Protein AF-A0A5E6MGI6-F1 (afdb_monomer_lite)

Sequence (84 aa):
MTKILVIDIGGRNVKLLATGQKEPRKIPSGPSFTPQDLVDRLPEAVAGWSFEAISIGYPGPVAGGRPAAEPRNLGSGWLGFDFA

Organism: NCBI:txid1041768

Radius of gyration: 12.56 Å; chains: 1; boun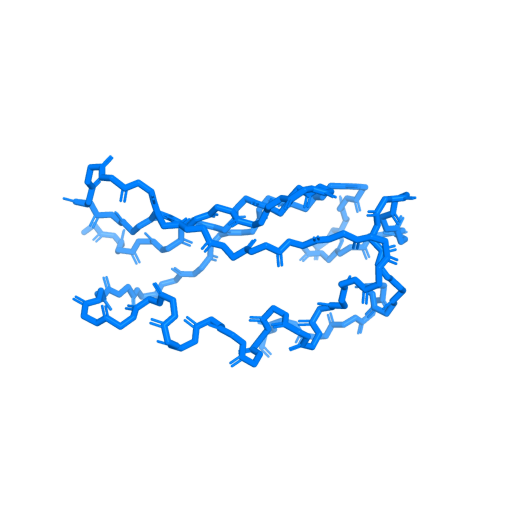ding box: 31×19×31 Å

Structure (mmCIF, N/CA/C/O backbone):
data_AF-A0A5E6MGI6-F1
#
_entry.id   AF-A0A5E6MGI6-F1
#
loop_
_atom_site.group_PDB
_atom_site.id
_atom_site.type_symbol
_atom_site.label_atom_id
_atom_site.label_alt_id
_atom_site.label_comp_id
_atom_site.label_asym_id
_atom_site.label_entity_id
_atom_site.label_seq_id
_atom_site.pdbx_PDB_ins_code
_atom_site.Cartn_x
_atom_site.Cartn_y
_atom_site.Cartn_z
_atom_site.occupancy
_atom_site.B_iso_or_equiv
_atom_site.auth_seq_id
_atom_site.auth_comp_id
_atom_site.auth_asym_id
_atom_site.auth_atom_id
_atom_site.pdbx_PDB_model_num
ATOM 1 N N . MET A 1 1 ? -19.369 4.412 12.312 1.00 83.19 1 MET A N 1
ATOM 2 C CA . MET A 1 1 ? -18.248 5.035 11.577 1.00 83.19 1 MET A CA 1
ATOM 3 C C . MET A 1 1 ? -17.403 3.889 11.060 1.00 83.19 1 MET A C 1
ATOM 5 O O . MET A 1 1 ? -17.038 3.058 11.883 1.00 83.19 1 MET A O 1
ATOM 9 N N . THR A 1 2 ? -17.184 3.788 9.749 1.00 93.06 2 THR A N 1
ATOM 10 C CA . THR A 1 2 ? -16.418 2.679 9.160 1.00 93.06 2 THR A CA 1
ATOM 11 C C . THR A 1 2 ? -15.000 2.664 9.721 1.00 93.06 2 THR A C 1
ATOM 13 O O . THR A 1 2 ? -14.319 3.690 9.700 1.00 93.06 2 THR A O 1
ATOM 16 N N . LYS A 1 3 ? -14.550 1.518 10.234 1.00 97.75 3 LYS A N 1
ATOM 17 C CA . LYS A 1 3 ? -13.168 1.331 10.684 1.00 97.75 3 LYS A CA 1
ATOM 18 C C . LYS A 1 3 ? -12.289 1.045 9.475 1.00 97.75 3 LYS A C 1
ATOM 20 O O . LYS A 1 3 ? -12.411 -0.001 8.850 1.00 97.75 3 LYS A O 1
ATOM 25 N N . ILE A 1 4 ? -11.396 1.969 9.153 1.00 98.44 4 ILE A N 1
ATOM 26 C CA . ILE A 1 4 ? -10.514 1.876 7.987 1.00 98.44 4 ILE A CA 1
ATOM 27 C C . ILE A 1 4 ? -9.098 1.521 8.441 1.00 98.44 4 ILE A C 1
ATOM 29 O O . ILE A 1 4 ? -8.597 2.105 9.409 1.00 98.44 4 ILE A O 1
ATOM 33 N N . LEU A 1 5 ? -8.463 0.592 7.725 1.00 98.62 5 LEU A N 1
ATOM 34 C CA . LEU A 1 5 ? -7.014 0.419 7.694 1.00 98.62 5 LEU A CA 1
ATOM 35 C C . LEU A 1 5 ? -6.440 1.254 6.546 1.00 98.62 5 LEU A C 1
ATOM 37 O O . LEU A 1 5 ? -6.771 1.029 5.384 1.00 98.62 5 LEU A O 1
ATOM 41 N N . VAL A 1 6 ? -5.568 2.206 6.866 1.00 98.69 6 VAL A N 1
ATOM 42 C CA . VAL A 1 6 ? -4.819 2.973 5.867 1.00 98.69 6 VAL A CA 1
ATOM 43 C C . VAL A 1 6 ? -3.479 2.290 5.617 1.00 98.69 6 VAL A C 1
ATOM 45 O O . VAL A 1 6 ? -2.734 2.044 6.565 1.00 98.69 6 VAL A O 1
ATOM 48 N N . ILE A 1 7 ? -3.176 2.018 4.348 1.00 98.75 7 ILE A N 1
ATOM 49 C CA . ILE A 1 7 ? -1.907 1.473 3.863 1.00 98.75 7 ILE A CA 1
ATOM 50 C C . ILE A 1 7 ? -1.231 2.536 2.991 1.00 98.75 7 ILE A C 1
ATOM 52 O O . ILE A 1 7 ? -1.678 2.802 1.883 1.00 98.75 7 ILE A O 1
ATOM 56 N N . ASP A 1 8 ? -0.155 3.149 3.475 1.00 98.75 8 ASP A N 1
ATOM 57 C CA . ASP A 1 8 ? 0.673 4.109 2.729 1.00 98.75 8 ASP A CA 1
ATOM 58 C C . ASP A 1 8 ? 1.913 3.393 2.183 1.00 98.75 8 ASP A C 1
ATOM 60 O O . ASP A 1 8 ? 2.828 3.055 2.941 1.00 98.75 8 ASP A O 1
ATOM 64 N N . ILE A 1 9 ? 1.932 3.118 0.879 1.00 98.62 9 ILE A N 1
ATOM 65 C CA . ILE A 1 9 ? 2.985 2.347 0.220 1.00 98.62 9 ILE A CA 1
ATOM 66 C C . ILE A 1 9 ? 4.079 3.302 -0.267 1.00 98.62 9 ILE A C 1
ATOM 68 O O . ILE A 1 9 ? 3.897 4.068 -1.210 1.00 98.62 9 ILE A O 1
ATOM 72 N N . GLY A 1 10 ? 5.261 3.222 0.345 1.00 98.12 10 GLY A N 1
ATOM 73 C CA . GLY A 1 10 ? 6.440 3.983 -0.063 1.00 98.12 10 GLY A CA 1
ATOM 74 C C . GLY A 1 10 ? 7.606 3.089 -0.478 1.00 98.12 10 GLY A C 1
ATOM 75 O O . GLY A 1 10 ? 7.662 1.913 -0.136 1.00 98.12 10 GLY A O 1
ATOM 76 N N . GLY A 1 11 ? 8.605 3.673 -1.147 1.00 97.69 11 GLY A N 1
ATOM 77 C CA . GLY A 1 11 ? 9.811 2.965 -1.620 1.00 97.69 11 GLY A CA 1
ATOM 78 C C . GLY A 1 11 ? 10.795 2.499 -0.535 1.00 97.69 11 GLY A C 1
ATOM 79 O O . GLY A 1 11 ? 11.811 1.898 -0.855 1.00 97.69 11 GLY A O 1
ATOM 80 N N . ARG A 1 12 ? 10.543 2.815 0.742 1.00 97.81 12 ARG A N 1
ATOM 81 C CA . ARG A 1 12 ? 11.370 2.364 1.884 1.00 97.81 12 ARG A CA 1
ATOM 82 C C . ARG A 1 12 ? 10.573 1.577 2.914 1.00 97.81 12 ARG A C 1
ATOM 84 O O . ARG A 1 12 ? 11.100 0.672 3.548 1.00 97.81 12 ARG A O 1
ATOM 91 N N . ASN A 1 13 ? 9.332 1.990 3.145 1.00 98.50 13 ASN A N 1
ATOM 92 C CA . ASN A 1 13 ? 8.423 1.321 4.059 1.00 98.50 13 ASN A CA 1
ATOM 93 C C . ASN A 1 13 ? 7.007 1.417 3.502 1.00 98.50 13 ASN A C 1
ATOM 95 O O . ASN A 1 13 ? 6.641 2.454 2.942 1.00 98.50 13 ASN A O 1
ATOM 99 N N . VAL A 1 14 ? 6.208 0.392 3.770 1.00 98.75 14 VAL A N 1
ATOM 100 C CA . VAL A 1 14 ? 4.753 0.503 3.824 1.00 98.75 14 VAL A CA 1
ATOM 101 C C . VAL A 1 14 ? 4.368 0.871 5.253 1.00 98.75 14 VAL A C 1
ATOM 103 O O . VAL A 1 14 ? 4.852 0.244 6.198 1.00 98.75 14 VAL A O 1
ATOM 106 N N . LYS A 1 15 ? 3.536 1.897 5.432 1.00 98.81 15 LYS A N 1
ATOM 107 C CA . LYS A 1 15 ? 3.034 2.314 6.748 1.00 98.81 15 LYS A CA 1
ATOM 108 C C . LYS A 1 15 ? 1.565 1.954 6.887 1.00 98.81 15 LYS A C 1
ATOM 110 O O . LYS A 1 15 ? 0.797 2.117 5.946 1.00 98.81 15 LYS A O 1
ATOM 115 N N . LEU A 1 16 ? 1.188 1.497 8.072 1.00 98.81 16 LEU A N 1
ATOM 116 C CA . LEU A 1 16 ? -0.142 0.995 8.379 1.00 98.81 16 LEU A CA 1
ATOM 117 C C . LEU A 1 16 ? -0.697 1.735 9.588 1.00 98.81 16 LEU A C 1
ATOM 119 O O . LEU A 1 16 ? -0.018 1.826 10.614 1.00 98.81 16 LEU A O 1
ATOM 123 N N . LEU A 1 17 ? -1.932 2.219 9.499 1.00 98.75 17 LEU A N 1
ATOM 124 C CA . LEU A 1 17 ? -2.633 2.791 10.645 1.00 98.75 17 LEU A CA 1
ATOM 125 C C . LEU A 1 17 ? -4.123 2.467 10.563 1.00 98.75 17 LEU A C 1
ATOM 127 O O . LEU A 1 17 ? -4.787 2.810 9.585 1.00 98.75 17 LEU A O 1
ATOM 131 N N . ALA A 1 18 ? -4.647 1.804 11.592 1.00 98.56 18 ALA A N 1
ATOM 132 C CA . ALA A 1 18 ? -6.076 1.547 11.714 1.00 98.56 18 ALA A CA 1
ATOM 133 C C . ALA A 1 18 ? -6.784 2.664 12.493 1.00 98.56 18 ALA A C 1
ATOM 135 O O . ALA A 1 18 ? -6.210 3.310 13.370 1.00 98.56 18 ALA A O 1
ATOM 136 N N . THR A 1 19 ? -8.065 2.863 12.196 1.00 98.25 19 THR A N 1
ATOM 137 C CA . THR A 1 19 ? -8.926 3.826 12.899 1.00 98.25 19 THR A CA 1
ATOM 138 C C . THR A 1 19 ? -8.871 3.613 14.418 1.00 98.25 19 THR A C 1
ATOM 140 O O . THR A 1 19 ? -9.045 2.496 14.904 1.00 98.25 19 THR A O 1
ATOM 143 N N . GLY A 1 20 ? -8.635 4.688 15.178 1.00 97.25 20 GLY A N 1
ATOM 144 C CA . GLY A 1 20 ? -8.511 4.652 16.643 1.00 97.25 20 GLY A CA 1
ATOM 145 C C . GLY A 1 20 ? -7.115 4.294 17.169 1.00 97.25 20 GLY A C 1
ATOM 146 O O . GLY A 1 20 ? -6.877 4.421 18.369 1.00 97.25 20 GLY A O 1
ATOM 147 N N . GLN A 1 21 ? -6.182 3.896 16.301 1.00 98.00 21 GLN A N 1
ATOM 148 C CA . GLN A 1 21 ? -4.777 3.696 16.658 1.00 98.00 21 GLN A CA 1
ATOM 149 C C . GLN A 1 21 ? -4.007 5.015 16.542 1.00 98.00 21 GLN A C 1
ATOM 151 O O . GLN A 1 21 ? -4.351 5.876 15.733 1.00 98.00 21 GLN A O 1
ATOM 156 N N . LYS A 1 22 ? -2.963 5.178 17.360 1.00 97.31 22 LYS A N 1
ATOM 157 C CA . LYS A 1 22 ? -2.108 6.381 17.357 1.00 97.31 22 LYS A CA 1
ATOM 158 C C . LYS A 1 22 ? -0.756 6.139 16.699 1.00 97.31 22 LYS A C 1
ATOM 160 O O . LYS A 1 22 ? -0.258 7.008 15.994 1.00 97.31 22 LYS A O 1
ATOM 165 N N . GLU A 1 23 ? -0.197 4.950 16.905 1.00 97.69 23 GLU A N 1
ATOM 166 C CA . GLU A 1 23 ? 1.127 4.598 16.407 1.00 97.69 23 GLU A CA 1
ATOM 167 C C . GLU A 1 23 ? 1.033 3.798 15.103 1.00 97.69 23 GLU A C 1
ATOM 169 O O . GLU A 1 23 ? 0.390 2.741 15.077 1.00 97.69 23 GLU A O 1
ATOM 174 N N . PRO A 1 24 ? 1.670 4.266 14.016 1.00 97.94 24 PRO A N 1
ATOM 175 C CA . PRO A 1 24 ? 1.709 3.525 12.770 1.00 97.94 24 PRO A CA 1
ATOM 176 C C . PRO A 1 24 ? 2.660 2.330 12.872 1.00 97.94 24 PRO A C 1
ATOM 178 O O . PRO A 1 24 ? 3.771 2.430 13.395 1.00 97.94 24 PRO A O 1
ATOM 181 N N . ARG A 1 25 ? 2.256 1.207 12.281 1.00 98.62 25 ARG A N 1
ATOM 182 C CA . ARG A 1 25 ? 3.120 0.036 12.075 1.00 98.62 25 ARG A CA 1
ATOM 183 C C . ARG A 1 25 ? 3.796 0.124 10.708 1.00 98.62 25 ARG A C 1
ATOM 185 O O . ARG A 1 25 ? 3.321 0.839 9.824 1.00 98.62 25 ARG A O 1
ATOM 192 N N . LYS A 1 26 ? 4.928 -0.562 10.533 1.00 98.56 26 LYS A N 1
ATOM 193 C CA . LYS A 1 26 ? 5.728 -0.497 9.301 1.00 98.56 26 LYS A CA 1
ATOM 194 C C . LYS A 1 26 ? 6.117 -1.883 8.811 1.00 98.56 26 LYS A C 1
ATOM 196 O O . LYS A 1 26 ? 6.536 -2.716 9.605 1.00 98.56 26 LYS A O 1
ATOM 201 N N . ILE A 1 27 ? 6.051 -2.066 7.498 1.00 98.62 27 ILE A N 1
ATOM 202 C CA . ILE A 1 27 ? 6.651 -3.191 6.781 1.00 98.62 27 ILE A CA 1
ATOM 203 C C . ILE A 1 27 ? 7.802 -2.618 5.940 1.00 98.62 27 ILE A C 1
ATOM 205 O O . ILE A 1 27 ? 7.554 -1.702 5.147 1.00 98.62 27 ILE A O 1
ATOM 209 N N . PRO A 1 28 ? 9.049 -3.106 6.079 1.00 98.38 28 PRO A N 1
ATOM 210 C CA . PRO A 1 28 ? 10.133 -2.719 5.181 1.00 98.38 28 PRO A CA 1
ATOM 211 C C . PRO A 1 28 ? 9.803 -3.096 3.732 1.00 98.38 28 PRO A C 1
ATOM 213 O O . PRO A 1 28 ? 9.410 -4.231 3.459 1.00 98.38 28 PRO A O 1
ATOM 216 N N . SER A 1 29 ? 9.978 -2.146 2.817 1.00 98.38 29 SER A N 1
ATOM 217 C CA . SER A 1 29 ? 9.811 -2.338 1.372 1.00 98.38 29 SER A CA 1
ATOM 218 C C . SER A 1 29 ? 11.134 -2.062 0.645 1.00 98.38 29 SER A C 1
ATOM 220 O O . SER A 1 29 ? 12.200 -2.077 1.261 1.00 98.38 29 SER A O 1
ATOM 222 N N . GLY A 1 30 ? 11.091 -1.835 -0.666 1.00 98.06 30 GLY A N 1
ATOM 223 C CA . GLY A 1 30 ? 12.266 -1.517 -1.469 1.00 98.06 30 GLY A CA 1
ATOM 224 C C . GLY A 1 30 ? 12.106 -1.946 -2.924 1.00 98.06 30 GLY A C 1
ATOM 225 O O . GLY A 1 30 ? 11.036 -2.428 -3.294 1.00 98.06 30 GLY A O 1
ATOM 226 N N . PRO A 1 31 ? 13.169 -1.832 -3.739 1.00 98.38 31 PRO A N 1
ATOM 227 C CA . PRO A 1 31 ? 13.126 -2.084 -5.183 1.00 98.38 31 PRO A CA 1
ATOM 228 C C . PRO A 1 31 ? 12.671 -3.487 -5.610 1.00 98.38 31 PRO A C 1
ATOM 230 O O . PRO A 1 31 ? 12.332 -3.678 -6.769 1.00 98.38 31 PRO A O 1
ATOM 233 N N . SER A 1 32 ? 12.668 -4.469 -4.705 1.00 98.06 32 SER A N 1
ATOM 234 C CA . SER A 1 32 ? 12.187 -5.832 -4.967 1.00 98.06 32 SER A CA 1
ATOM 235 C C . SER A 1 32 ? 10.817 -6.131 -4.355 1.00 98.06 32 SER A C 1
ATOM 237 O O . SER A 1 32 ? 10.342 -7.251 -4.478 1.00 98.06 32 SER A O 1
ATOM 239 N N . PHE A 1 33 ? 10.203 -5.175 -3.654 1.00 98.69 33 PHE A N 1
ATOM 240 C CA . PHE A 1 33 ? 8.954 -5.390 -2.927 1.00 98.69 33 PHE A CA 1
ATOM 241 C C . PHE A 1 33 ? 7.762 -5.382 -3.888 1.00 98.69 33 PHE A C 1
ATOM 243 O O . PHE A 1 33 ? 7.529 -4.392 -4.585 1.00 98.69 33 PHE A O 1
ATOM 250 N N . THR A 1 34 ? 7.020 -6.479 -3.923 1.00 98.62 34 THR A N 1
ATOM 251 C CA . THR A 1 34 ? 5.892 -6.719 -4.833 1.00 98.62 34 THR A CA 1
ATOM 252 C C . THR A 1 34 ? 4.547 -6.480 -4.130 1.00 98.62 34 THR A C 1
ATOM 254 O O . THR A 1 34 ? 4.498 -6.391 -2.900 1.00 98.62 34 THR A O 1
ATOM 257 N N . PRO A 1 35 ? 3.420 -6.389 -4.857 1.00 98.44 35 PRO A N 1
ATOM 258 C CA . PRO A 1 35 ? 2.109 -6.404 -4.206 1.00 98.44 35 PRO A CA 1
ATOM 259 C C . PRO A 1 35 ? 1.824 -7.726 -3.475 1.00 98.44 35 PRO A C 1
ATOM 261 O O . PRO A 1 35 ? 1.151 -7.706 -2.448 1.00 98.44 35 PRO A O 1
ATOM 264 N N . GLN A 1 36 ? 2.377 -8.855 -3.934 1.00 98.56 36 GLN A N 1
ATOM 265 C CA . GLN A 1 36 ? 2.242 -10.130 -3.224 1.00 98.56 36 GLN A CA 1
ATOM 266 C C . GLN A 1 36 ? 2.963 -10.088 -1.868 1.00 98.56 36 GLN A C 1
ATOM 268 O O . GLN A 1 36 ? 2.377 -10.481 -0.865 1.00 98.56 36 GLN A O 1
ATOM 273 N N . ASP A 1 37 ? 4.168 -9.500 -1.799 1.00 98.62 37 ASP A N 1
ATOM 274 C CA . ASP A 1 37 ? 4.864 -9.271 -0.521 1.00 98.62 37 ASP A CA 1
ATOM 275 C C . ASP A 1 37 ? 4.016 -8.461 0.468 1.00 98.62 37 ASP A C 1
ATOM 277 O O . ASP A 1 37 ? 4.066 -8.703 1.676 1.00 98.62 37 ASP A O 1
ATOM 281 N N . LEU A 1 38 ? 3.260 -7.471 -0.026 1.00 98.38 38 LEU A N 1
ATOM 282 C CA . LEU A 1 38 ? 2.340 -6.703 0.808 1.00 98.38 38 LEU A CA 1
ATOM 283 C C . LEU A 1 38 ? 1.250 -7.607 1.379 1.00 98.38 38 LEU A C 1
ATOM 285 O O . LEU A 1 38 ? 1.048 -7.593 2.591 1.00 98.38 38 LEU A O 1
ATOM 289 N N . VAL A 1 39 ? 0.571 -8.377 0.526 1.00 97.94 39 VAL A N 1
ATOM 290 C CA . VAL A 1 39 ? -0.518 -9.277 0.931 1.00 97.94 39 VAL A CA 1
ATOM 291 C C . VAL A 1 39 ? -0.029 -10.315 1.939 1.00 97.94 39 VAL A C 1
ATOM 293 O O . VAL A 1 39 ? -0.679 -10.511 2.963 1.00 97.94 39 VAL A O 1
ATOM 296 N N . ASP A 1 40 ? 1.143 -10.904 1.712 1.00 98.44 40 ASP A N 1
ATOM 297 C CA . ASP A 1 40 ? 1.690 -11.959 2.568 1.00 98.44 40 ASP A CA 1
ATOM 298 C C . ASP A 1 40 ? 2.066 -11.442 3.966 1.00 98.44 40 ASP A C 1
ATOM 300 O O . ASP A 1 40 ? 1.891 -12.138 4.967 1.00 98.44 40 ASP A O 1
ATOM 304 N N . ARG A 1 41 ? 2.564 -10.202 4.062 1.00 98.38 41 ARG A N 1
ATOM 305 C CA . ARG A 1 41 ? 3.032 -9.605 5.328 1.00 98.38 41 ARG A CA 1
ATOM 306 C C . ARG A 1 41 ? 1.942 -8.857 6.090 1.00 98.38 41 ARG A C 1
ATOM 308 O O . ARG A 1 41 ? 2.106 -8.577 7.281 1.00 98.38 41 ARG A O 1
ATOM 315 N N . LEU A 1 42 ? 0.844 -8.494 5.425 1.00 97.69 42 LEU A N 1
ATOM 316 C CA . LEU A 1 42 ? -0.211 -7.680 6.023 1.00 97.69 4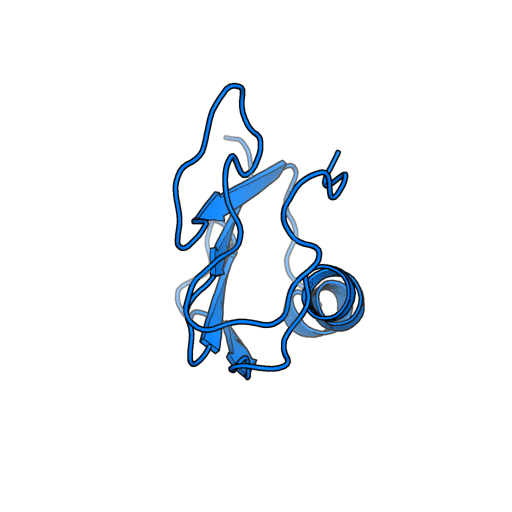2 LEU A CA 1
ATOM 317 C C . LEU A 1 42 ? -0.857 -8.329 7.263 1.00 97.69 42 LEU A C 1
ATOM 319 O O . LEU A 1 42 ? -0.997 -7.607 8.252 1.00 97.69 42 LEU A O 1
ATOM 323 N N . PRO A 1 43 ? -1.208 -9.637 7.282 1.00 97.75 43 PRO A N 1
ATOM 324 C CA . PRO A 1 43 ? -1.893 -10.259 8.419 1.00 97.75 43 PRO A CA 1
ATOM 325 C C . PRO A 1 43 ? -1.123 -10.142 9.737 1.00 97.75 43 PRO A C 1
ATOM 327 O O . PRO A 1 43 ? -1.701 -9.776 10.761 1.00 97.75 43 PRO A O 1
ATOM 330 N N . GLU A 1 44 ? 0.188 -10.391 9.709 1.00 98.31 44 GLU A N 1
ATOM 331 C CA . GLU A 1 44 ? 1.053 -10.237 10.881 1.00 98.31 44 GLU A CA 1
ATOM 332 C C . GLU A 1 44 ? 1.148 -8.763 11.291 1.00 98.31 44 GLU A C 1
ATOM 334 O O . GLU A 1 44 ? 0.960 -8.409 12.458 1.00 98.31 44 GLU A O 1
ATOM 339 N N . ALA A 1 45 ? 1.358 -7.875 10.317 1.00 98.06 45 ALA A N 1
ATOM 340 C CA . ALA A 1 45 ? 1.537 -6.455 10.577 1.00 98.06 45 ALA A CA 1
ATOM 341 C C . ALA A 1 45 ? 0.287 -5.789 11.179 1.00 98.06 45 ALA A C 1
ATOM 343 O O . ALA A 1 45 ? 0.416 -4.816 11.923 1.00 98.06 45 ALA A O 1
ATOM 344 N N . VAL A 1 46 ? -0.918 -6.301 10.916 1.00 98.19 46 VAL A N 1
ATOM 345 C CA . VAL A 1 46 ? -2.185 -5.756 11.448 1.00 98.19 46 VAL A CA 1
ATOM 346 C C . VAL A 1 46 ? -2.787 -6.592 12.575 1.00 98.19 46 VAL A C 1
ATOM 348 O O . VAL A 1 46 ? -3.893 -6.298 13.026 1.00 98.19 46 VAL A O 1
ATOM 351 N N . ALA A 1 47 ? -2.060 -7.586 13.093 1.00 98.12 47 ALA A N 1
ATOM 352 C CA . ALA A 1 47 ? -2.539 -8.435 14.178 1.00 98.12 47 ALA A CA 1
ATOM 353 C C . ALA A 1 47 ? -3.049 -7.604 15.375 1.00 98.12 47 ALA A C 1
ATOM 355 O O . ALA A 1 47 ? -2.391 -6.664 15.845 1.00 98.12 47 ALA A O 1
ATOM 356 N N . GLY A 1 48 ? -4.256 -7.930 15.844 1.00 97.81 48 GLY A N 1
ATOM 357 C CA . GLY A 1 48 ? -4.939 -7.229 16.937 1.00 97.81 48 GLY A CA 1
ATOM 358 C C . GLY A 1 48 ? -5.651 -5.926 16.549 1.00 97.81 48 GLY A C 1
ATOM 359 O O . GLY A 1 48 ? -6.262 -5.299 17.412 1.00 97.81 48 GLY A O 1
ATOM 360 N N . TRP A 1 49 ? -5.607 -5.500 15.284 1.00 98.31 49 TRP A N 1
ATOM 361 C CA . TRP A 1 49 ? -6.425 -4.392 14.784 1.00 98.31 49 TRP A CA 1
ATOM 362 C C . TRP A 1 49 ? -7.688 -4.913 14.095 1.00 98.31 49 TRP A C 1
ATOM 364 O O . TRP A 1 49 ? -7.648 -5.898 13.366 1.00 98.31 49 TRP A O 1
ATOM 374 N N . SER A 1 50 ? -8.818 -4.233 14.304 1.00 96.81 50 SER A N 1
ATOM 375 C CA . SER A 1 50 ? -10.080 -4.518 13.608 1.00 96.81 50 SER A CA 1
ATOM 376 C C . SER A 1 50 ? -10.413 -3.391 12.638 1.00 96.81 50 SER A C 1
ATOM 378 O O . SER A 1 50 ? -10.390 -2.218 13.018 1.00 96.81 50 SER A O 1
ATOM 380 N N . PHE A 1 51 ? -10.770 -3.749 11.412 1.00 97.94 51 PHE A N 1
ATOM 381 C CA . PHE A 1 51 ? -11.164 -2.830 10.351 1.00 97.94 51 PHE A CA 1
ATOM 382 C C . PHE A 1 51 ? -12.160 -3.520 9.412 1.00 97.94 51 PHE A C 1
ATOM 384 O O . PHE A 1 51 ? -12.231 -4.743 9.359 1.00 97.94 51 PHE A O 1
ATOM 391 N N . GLU A 1 52 ? -12.953 -2.719 8.713 1.00 98.00 52 GLU A N 1
ATOM 392 C CA . GLU A 1 52 ? -14.038 -3.140 7.816 1.00 98.00 52 GLU A CA 1
ATOM 393 C C . GLU A 1 52 ? -13.705 -2.835 6.350 1.00 98.00 52 GLU A C 1
ATOM 395 O O . GLU A 1 52 ? -14.320 -3.385 5.444 1.00 98.00 52 GLU A O 1
ATOM 400 N N . ALA A 1 53 ? -12.738 -1.944 6.114 1.00 97.31 53 ALA A N 1
ATOM 401 C CA . ALA A 1 53 ? -12.288 -1.547 4.788 1.00 97.31 53 ALA A CA 1
ATOM 402 C C . ALA A 1 53 ? -10.803 -1.169 4.801 1.00 97.31 53 ALA A C 1
ATOM 404 O O . ALA A 1 53 ? -10.244 -0.797 5.841 1.00 97.31 53 ALA A O 1
ATOM 405 N N . ILE A 1 54 ? -10.184 -1.221 3.623 1.00 97.81 54 ILE A N 1
ATOM 406 C CA . ILE A 1 54 ? -8.792 -0.833 3.393 1.00 97.81 54 ILE A CA 1
ATOM 407 C C . ILE A 1 54 ? -8.764 0.372 2.449 1.00 97.81 54 ILE A C 1
ATOM 409 O O . ILE A 1 54 ? -9.492 0.414 1.461 1.00 97.81 54 ILE A O 1
ATOM 413 N N . SER A 1 55 ? -7.911 1.348 2.753 1.00 97.81 55 SER A N 1
ATOM 414 C CA . SER A 1 55 ? -7.558 2.446 1.851 1.00 97.81 55 SER A CA 1
ATOM 415 C C . SER A 1 55 ? -6.069 2.376 1.539 1.00 97.81 55 SER A C 1
ATOM 417 O O . SER A 1 55 ? -5.256 2.282 2.460 1.00 97.81 55 SER A O 1
ATOM 419 N N . ILE A 1 56 ? -5.709 2.408 0.256 1.00 98.12 56 ILE A N 1
ATOM 420 C CA . ILE A 1 56 ? -4.329 2.235 -0.207 1.00 98.12 56 ILE A CA 1
ATOM 421 C C . ILE A 1 56 ? -3.834 3.529 -0.857 1.00 98.12 56 ILE A C 1
ATOM 423 O O . ILE A 1 56 ? -4.349 3.965 -1.885 1.00 98.12 56 ILE A O 1
ATOM 427 N N . GLY A 1 57 ? -2.794 4.121 -0.274 1.00 98.25 57 GLY A N 1
ATOM 428 C CA . GLY A 1 57 ? -1.961 5.137 -0.905 1.00 98.25 57 GLY A CA 1
ATOM 429 C C . GLY A 1 57 ? -0.899 4.467 -1.771 1.00 98.25 57 GLY A C 1
ATOM 430 O O . GLY A 1 57 ? 0.050 3.885 -1.251 1.00 98.25 57 GLY A O 1
ATOM 431 N N . TYR A 1 58 ? -1.071 4.539 -3.090 1.00 98.25 58 TYR A N 1
ATOM 432 C CA . TYR A 1 58 ? -0.176 3.930 -4.073 1.00 98.25 58 TYR A CA 1
ATOM 433 C C . TYR A 1 58 ? 0.862 4.945 -4.599 1.00 98.25 58 TYR A C 1
ATOM 435 O O . TYR A 1 58 ? 0.479 6.068 -4.940 1.00 98.25 58 TYR A O 1
ATOM 443 N N . PRO A 1 59 ? 2.162 4.598 -4.714 1.00 97.25 59 PRO A N 1
ATOM 444 C CA . PRO A 1 59 ? 3.217 5.524 -5.132 1.00 97.25 59 PRO A CA 1
ATOM 445 C C . PRO A 1 59 ? 3.305 5.623 -6.662 1.00 97.25 59 PRO A C 1
ATOM 447 O O . PRO A 1 59 ? 4.352 5.382 -7.270 1.00 97.25 59 PRO A O 1
ATOM 450 N N . GLY A 1 60 ? 2.189 5.981 -7.289 1.00 96.31 60 GLY A N 1
ATOM 451 C CA . GLY A 1 60 ? 2.069 6.100 -8.731 1.00 96.31 60 GLY A CA 1
ATOM 452 C C . 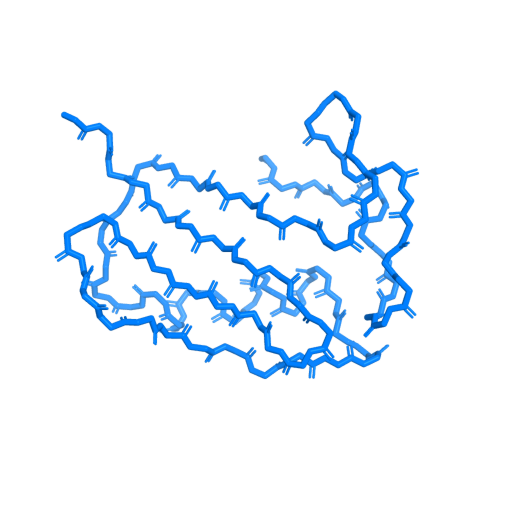GLY A 1 60 ? 0.668 6.525 -9.174 1.00 96.31 60 GLY A C 1
ATOM 453 O O . GLY A 1 60 ? -0.208 6.761 -8.341 1.00 96.31 60 GLY A O 1
ATOM 454 N N . PRO A 1 61 ? 0.444 6.638 -10.491 1.00 97.56 61 PRO A N 1
ATOM 455 C CA . PRO A 1 61 ? -0.859 6.972 -11.051 1.00 97.56 61 PRO A CA 1
ATOM 456 C C . PRO A 1 61 ? -1.908 5.906 -10.711 1.00 97.56 61 PRO A C 1
ATOM 458 O O . PRO A 1 61 ? -1.644 4.708 -10.834 1.00 97.56 61 PRO A O 1
ATOM 461 N N . VAL A 1 62 ? -3.113 6.348 -10.349 1.00 97.06 62 VAL A N 1
ATOM 462 C CA . VAL A 1 62 ? -4.284 5.496 -10.094 1.00 97.06 62 VAL A CA 1
ATOM 463 C C . VAL A 1 62 ? -5.432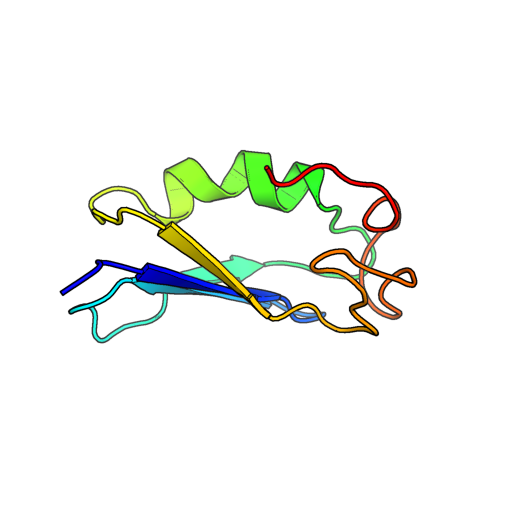 5.974 -10.978 1.00 97.06 62 VAL A C 1
ATOM 465 O O . VAL A 1 62 ? -5.730 7.167 -11.013 1.00 97.06 62 VAL A O 1
ATOM 468 N N . ALA A 1 63 ? -6.089 5.051 -11.678 1.00 96.19 63 ALA A N 1
ATOM 469 C CA . ALA A 1 63 ? -7.259 5.328 -12.507 1.00 96.19 63 ALA A CA 1
ATOM 470 C C . ALA A 1 63 ? -8.308 4.230 -12.297 1.00 96.19 63 ALA A C 1
ATOM 472 O O . ALA A 1 63 ? -7.974 3.049 -12.246 1.00 96.19 63 ALA A O 1
ATOM 473 N N . GLY A 1 64 ? -9.578 4.610 -12.122 1.00 93.88 64 GLY A N 1
ATOM 474 C CA . GLY A 1 64 ? -10.660 3.640 -11.893 1.00 93.88 64 GLY A CA 1
ATOM 475 C C . GLY A 1 64 ? -10.464 2.760 -10.649 1.00 93.88 64 GLY A C 1
ATOM 476 O O . GLY A 1 64 ? -10.885 1.608 -10.648 1.00 93.88 64 GLY A O 1
ATOM 477 N N . GLY A 1 65 ? -9.780 3.272 -9.619 1.00 93.62 65 GLY A N 1
ATOM 478 C CA . GLY A 1 65 ? -9.489 2.526 -8.389 1.00 93.62 65 GLY A CA 1
ATOM 479 C C . GLY A 1 65 ? -8.366 1.491 -8.510 1.00 93.62 65 GLY A C 1
ATOM 480 O O . GLY A 1 65 ? -8.194 0.692 -7.597 1.00 93.62 65 GLY A O 1
ATOM 481 N N . ARG A 1 66 ? -7.597 1.495 -9.607 1.00 95.44 66 ARG A N 1
ATOM 482 C CA . ARG A 1 66 ? -6.494 0.553 -9.844 1.00 95.44 66 ARG A CA 1
ATOM 483 C C . ARG A 1 66 ? -5.190 1.279 -10.192 1.00 95.44 66 ARG A C 1
ATOM 485 O O . ARG A 1 66 ? -5.248 2.362 -10.788 1.00 95.44 66 ARG A O 1
ATOM 492 N N . PRO A 1 67 ? -4.017 0.710 -9.854 1.00 97.06 67 PRO A N 1
ATOM 493 C CA . PRO A 1 67 ? -2.744 1.173 -10.393 1.00 97.06 67 PRO A CA 1
ATOM 494 C C . PRO A 1 67 ? -2.797 1.281 -11.920 1.00 97.06 67 PRO A C 1
ATOM 496 O O . PRO A 1 67 ? -3.222 0.346 -12.593 1.00 97.06 67 PRO A O 1
ATOM 499 N N . ALA A 1 68 ? -2.370 2.422 -12.461 1.00 97.25 68 ALA A N 1
ATOM 500 C CA . ALA A 1 68 ? -2.335 2.676 -13.905 1.00 97.25 68 ALA A CA 1
ATOM 501 C C . ALA A 1 68 ? -0.910 2.645 -14.489 1.00 97.25 68 ALA A C 1
ATOM 503 O O . ALA A 1 68 ? -0.732 2.733 -15.701 1.00 97.25 68 ALA A O 1
ATOM 504 N N . ALA A 1 69 ? 0.108 2.519 -13.636 1.00 97.38 69 ALA A N 1
ATOM 505 C CA . ALA A 1 69 ? 1.495 2.269 -14.014 1.00 97.38 69 ALA A CA 1
ATOM 506 C C . ALA A 1 69 ? 2.238 1.610 -12.847 1.00 97.38 69 ALA A C 1
ATOM 508 O O . ALA A 1 69 ? 1.845 1.788 -11.693 1.00 97.38 69 ALA A O 1
ATOM 509 N N . GLU A 1 70 ? 3.328 0.906 -13.143 1.00 97.88 70 GLU A N 1
ATOM 510 C CA . GLU A 1 70 ? 4.235 0.360 -12.128 1.00 97.88 70 GLU A CA 1
ATOM 511 C C . GLU A 1 70 ? 4.897 1.478 -11.296 1.00 97.88 70 GLU A C 1
ATOM 513 O O . GLU A 1 70 ? 5.162 2.577 -11.808 1.00 97.88 70 GLU A O 1
ATOM 518 N N . PRO A 1 71 ? 5.184 1.230 -10.009 1.00 97.19 71 PRO A N 1
ATOM 519 C CA . PRO A 1 71 ? 5.859 2.191 -9.154 1.00 97.19 71 PRO A CA 1
ATOM 520 C C . PRO A 1 71 ? 7.358 2.225 -9.483 1.00 97.19 71 PRO A C 1
ATOM 522 O O . PRO A 1 71 ? 7.989 1.205 -9.735 1.00 97.19 71 PRO A O 1
ATOM 525 N N . ARG A 1 72 ? 7.979 3.407 -9.430 1.00 95.81 72 ARG A N 1
ATOM 526 C CA . ARG A 1 72 ? 9.390 3.560 -9.850 1.00 95.81 72 ARG A CA 1
ATOM 527 C C . ARG A 1 72 ? 10.421 2.937 -8.903 1.00 95.81 72 ARG A C 1
ATOM 529 O O . ARG A 1 72 ? 11.540 2.681 -9.325 1.00 95.81 72 ARG A O 1
ATOM 536 N N . ASN A 1 73 ? 10.072 2.771 -7.627 1.00 96.94 73 ASN A N 1
ATOM 537 C CA . ASN A 1 73 ? 11.012 2.417 -6.553 1.00 96.94 73 ASN A CA 1
ATOM 538 C C . ASN A 1 73 ? 10.638 1.113 -5.826 1.00 96.94 73 ASN A C 1
ATOM 540 O O . ASN A 1 73 ? 11.102 0.892 -4.707 1.00 96.94 73 ASN A O 1
ATOM 544 N N . LEU A 1 74 ? 9.764 0.292 -6.413 1.00 98.44 74 LEU A N 1
ATOM 545 C CA . LEU A 1 74 ? 9.370 -1.014 -5.879 1.00 98.44 74 LEU A CA 1
ATOM 546 C C . LEU A 1 74 ? 9.530 -2.083 -6.966 1.00 98.44 74 LEU A C 1
ATOM 548 O O . LEU A 1 74 ? 9.879 -1.758 -8.101 1.00 98.44 74 LEU A O 1
ATOM 552 N N . GLY A 1 75 ? 9.282 -3.343 -6.608 1.00 98.12 75 GLY A N 1
ATOM 553 C CA . GLY A 1 75 ? 9.216 -4.428 -7.581 1.00 98.12 75 GLY A CA 1
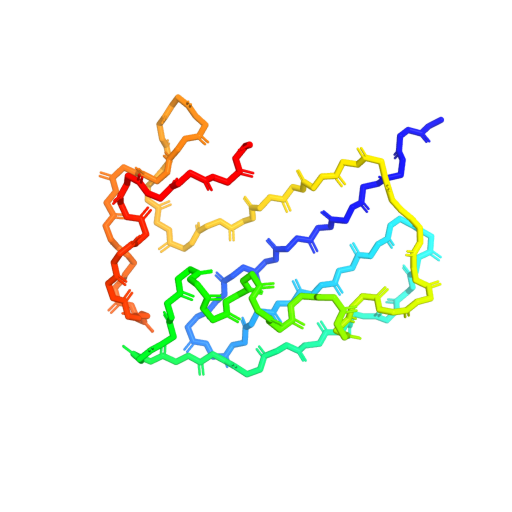ATOM 554 C C . GLY A 1 75 ? 8.036 -4.247 -8.535 1.00 98.12 75 GLY A C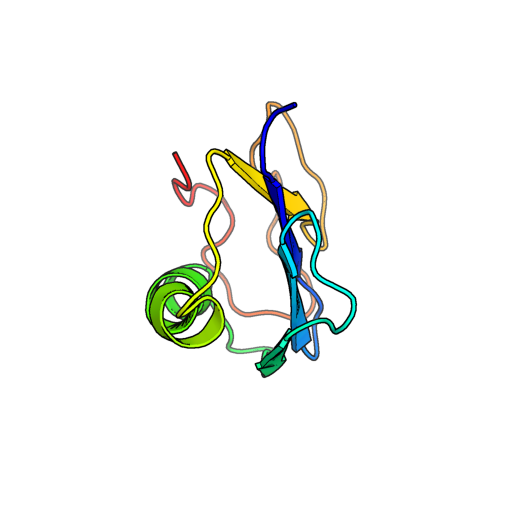 1
ATOM 555 O O . GLY A 1 75 ? 7.173 -3.402 -8.315 1.00 98.12 75 GLY A O 1
ATOM 556 N N . SER A 1 76 ? 7.998 -5.046 -9.595 1.00 97.81 76 SER A N 1
ATOM 557 C CA . SER A 1 76 ? 6.907 -5.051 -10.572 1.00 97.81 76 SER A CA 1
ATOM 558 C C . SER A 1 76 ? 5.702 -5.875 -10.110 1.00 97.81 76 SER A C 1
ATOM 560 O O . SER A 1 76 ? 5.774 -6.612 -9.124 1.00 97.81 76 SER A O 1
ATOM 562 N N . GLY A 1 77 ? 4.628 -5.832 -10.897 1.00 97.88 77 GLY A N 1
ATOM 563 C CA . GLY A 1 77 ? 3.445 -6.668 -10.718 1.00 97.88 77 GLY A CA 1
ATOM 564 C C . GLY A 1 77 ? 2.293 -5.927 -10.060 1.00 97.88 77 GLY A C 1
ATOM 565 O O . GLY A 1 77 ? 1.273 -6.548 -9.796 1.00 97.88 77 GLY A O 1
ATOM 566 N N . TRP A 1 78 ? 2.439 -4.623 -9.800 1.00 98.12 78 TRP A N 1
ATOM 567 C CA . TRP A 1 78 ? 1.378 -3.779 -9.247 1.00 98.12 78 TRP A CA 1
ATOM 568 C C . TRP A 1 78 ? 0.319 -3.452 -10.294 1.00 98.12 78 TRP A C 1
ATOM 570 O O . TRP A 1 78 ? -0.858 -3.301 -9.959 1.00 98.12 78 TRP A O 1
ATOM 580 N N . LEU A 1 79 ? 0.723 -3.329 -11.562 1.00 96.69 79 LEU A N 1
ATOM 581 C CA . LEU A 1 79 ? -0.206 -3.103 -12.657 1.00 96.69 79 LEU A CA 1
ATOM 582 C C . LEU A 1 79 ? -1.036 -4.370 -12.894 1.00 96.69 79 LEU A C 1
ATOM 584 O O . LEU A 1 79 ? -0.498 -5.434 -13.182 1.00 96.69 79 LEU A O 1
ATOM 588 N N . GLY A 1 80 ? -2.359 -4.243 -12.795 1.00 93.44 80 GLY A N 1
ATOM 589 C CA . GLY A 1 80 ? -3.279 -5.368 -12.983 1.00 93.44 80 GLY A CA 1
ATOM 590 C C . GLY A 1 80 ? -3.383 -6.324 -11.790 1.00 93.44 80 GLY A C 1
ATOM 591 O O . GLY A 1 80 ? -4.128 -7.294 -11.887 1.00 93.44 80 GLY A O 1
ATOM 592 N N . PHE A 1 81 ? -2.697 -6.050 -10.673 1.00 96.69 81 PHE A N 1
ATOM 593 C CA . PHE A 1 81 ? -2.899 -6.801 -9.434 1.00 96.69 81 PHE A CA 1
ATOM 594 C C . PHE A 1 81 ? -4.320 -6.591 -8.908 1.00 96.69 81 PHE A C 1
ATOM 596 O O . PHE A 1 81 ? -4.803 -5.452 -8.859 1.00 96.69 81 PHE A O 1
ATOM 603 N N . ASP A 1 82 ? -4.982 -7.675 -8.506 1.00 94.25 82 ASP A N 1
ATOM 604 C CA . ASP A 1 82 ? -6.323 -7.601 -7.938 1.00 94.25 82 ASP A CA 1
ATOM 605 C C . ASP A 1 82 ? -6.255 -7.497 -6.414 1.00 94.25 82 ASP A C 1
ATOM 607 O O . ASP A 1 82 ? -5.829 -8.421 -5.727 1.00 94.25 82 ASP A O 1
ATOM 611 N N . PHE A 1 83 ? -6.635 -6.330 -5.894 1.00 90.62 83 PHE A N 1
ATOM 612 C CA . PHE A 1 83 ? -6.710 -6.064 -4.454 1.00 90.62 83 PHE A CA 1
ATOM 613 C C . PHE A 1 83 ? -8.124 -6.271 -3.883 1.00 90.62 83 PHE A C 1
ATOM 615 O O . PHE A 1 83 ? -8.309 -6.067 -2.682 1.00 90.62 83 PHE A O 1
ATOM 622 N N . ALA A 1 84 ? -9.109 -6.580 -4.735 1.00 85.19 84 ALA A N 1
ATOM 623 C CA . ALA A 1 84 ? -10.527 -6.682 -4.388 1.00 85.19 84 ALA A CA 1
ATOM 624 C C . ALA A 1 84 ? -10.982 -8.130 -4.166 1.00 85.19 84 ALA A C 1
ATOM 626 O O . ALA A 1 84 ? -10.379 -9.044 -4.767 1.00 85.19 84 ALA A O 1
#

Secondary structure (DSSP, 8-state):
---EEEEEE-SSEEEEEETT--SPEEEE--TT--HHHHHHHHHHHTTT---SEEEEE-SS-EETTEESS--TTS-S--TT----

InterPro domains:
  IPR043129 ATPase, nucleotide binding domain [SSF53067] (4-83)

Foldseek 3Di:
DFWEWEWEDDQAWTWIDIPPDDDIFIDGFWAARDVVNCVVCVCVRQPPPDGDYYDYNDQADDDPNAHPDAHPIGYDDRHPDDPD

pLDDT: mean 97.26, std 2.5, range [83.19, 98.81]